Protein AF-A0A2Z4IRS0-F1 (afdb_monomer)

InterPro domains:
  IPR029032 AhpD-like [G3DSA:1.20.1290.10] (1-72)
  IPR029032 AhpD-like [SSF69118] (3-72)

Organism: NCBI:txid2184053

Nearest PDB structures (foldseek):
  5n9q-assembly1_A  TM=4.318E-01  e=6.545E+00  Arabidopsis thaliana

Foldseek 3Di:
DPPPDDDDDPDPLVVLLVQLLVCCVVPVDHPPVSVVVSCVRPNPVRSVVSSVVSVVVVVVVVVCVVVVPDDDPDDD

Secondary structure (DSSP, 8-state):
--TTPPP--SSHHHHHHHHHHHHHHHHSS--HHHHHHHHHHH-HHHHHHHHHHHHHHHHHHHHHHHTTPPPPP---

Radius of gyration: 14.99 Å; Cα contacts (8 Å, |Δi|>4): 36; chains: 1; bounding box: 45×30×33 Å

Mean predicted aligned error: 5.68 Å

pLDDT: mean 89.45, std 11.45, range [45.78, 98.0]

Structure (mmCIF, N/CA/C/O backbone):
data_AF-A0A2Z4IRS0-F1
#
_entry.id   AF-A0A2Z4IRS0-F1
#
loop_
_atom_site.group_PDB
_atom_site.id
_atom_site.type_symbol
_atom_site.label_atom_id
_atom_site.label_alt_id
_atom_site.label_comp_id
_atom_site.label_asym_id
_atom_site.label_entity_id
_atom_site.label_seq_id
_atom_site.pdbx_PDB_ins_code
_atom_site.Cartn_x
_atom_site.Cartn_y
_atom_site.Cartn_z
_atom_site.occupancy
_atom_site.B_iso_or_equiv
_atom_site.auth_seq_id
_atom_site.auth_comp_id
_atom_site.auth_asym_id
_atom_site.auth_atom_id
_atom_site.pdbx_PDB_model_num
ATOM 1 N N . MET A 1 1 ? 5.532 -21.842 0.251 1.00 51.03 1 MET A N 1
ATOM 2 C CA . MET A 1 1 ? 4.363 -20.943 0.234 1.00 51.03 1 MET A CA 1
ATOM 3 C C . MET A 1 1 ? 3.430 -21.469 -0.841 1.00 51.03 1 MET A C 1
ATOM 5 O O . MET A 1 1 ? 3.789 -21.406 -2.009 1.00 51.03 1 MET A O 1
ATOM 9 N N . GLU A 1 2 ? 2.327 -22.114 -0.469 1.00 45.78 2 GLU A N 1
ATOM 10 C CA . GLU A 1 2 ? 1.310 -22.537 -1.440 1.00 45.78 2 GLU A CA 1
ATOM 11 C C . GLU A 1 2 ? 0.663 -21.262 -2.001 1.00 45.78 2 GLU A C 1
ATOM 13 O O . GLU A 1 2 ? 0.202 -20.417 -1.232 1.00 45.78 2 GLU A O 1
ATOM 18 N N . ALA A 1 3 ? 0.728 -21.053 -3.316 1.00 56.94 3 ALA A N 1
ATOM 19 C CA . ALA A 1 3 ? 0.269 -19.810 -3.926 1.00 56.94 3 ALA A CA 1
ATOM 20 C C . ALA A 1 3 ? -1.239 -19.628 -3.682 1.00 56.94 3 ALA A C 1
ATOM 22 O O . ALA A 1 3 ? -2.043 -20.442 -4.128 1.00 56.94 3 ALA A O 1
ATOM 23 N N . GLY A 1 4 ? -1.609 -18.560 -2.971 1.00 58.78 4 GLY A N 1
ATOM 24 C CA . GLY A 1 4 ? -3.003 -18.14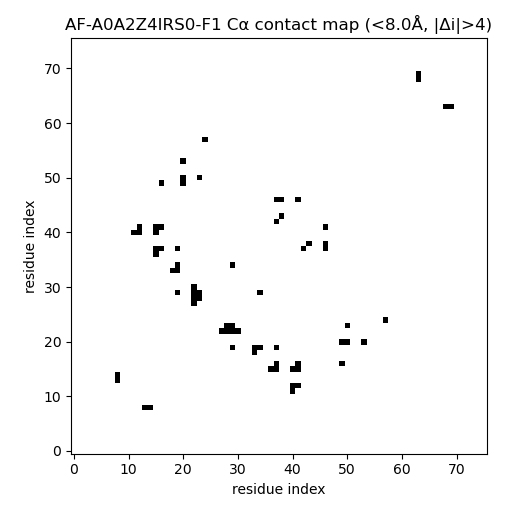0 -2.799 1.00 58.78 4 GLY A CA 1
ATOM 25 C C . GLY A 1 4 ? -3.654 -18.455 -1.450 1.00 58.78 4 GLY A C 1
ATOM 26 O O . GLY A 1 4 ? -4.813 -18.094 -1.267 1.00 58.78 4 GLY A O 1
ATOM 27 N N . ARG A 1 5 ? -2.955 -19.075 -0.487 1.00 63.78 5 ARG A N 1
ATOM 28 C CA . ARG A 1 5 ? -3.484 -19.198 0.882 1.00 63.78 5 ARG A CA 1
ATOM 29 C C . ARG A 1 5 ? -2.955 -18.060 1.750 1.00 63.78 5 ARG A C 1
ATOM 31 O O . ARG A 1 5 ? -1.741 -17.933 1.904 1.00 63.78 5 ARG A O 1
ATOM 38 N N . ALA A 1 6 ? -3.863 -17.250 2.299 1.00 66.31 6 ALA A N 1
ATOM 39 C CA . ALA A 1 6 ? -3.508 -16.250 3.299 1.00 66.31 6 ALA A CA 1
ATOM 40 C C . ALA A 1 6 ? -2.757 -16.942 4.457 1.00 66.31 6 ALA A C 1
ATOM 42 O O . ALA A 1 6 ? -3.207 -18.002 4.916 1.00 66.31 6 ALA A O 1
ATOM 43 N N . PRO A 1 7 ? -1.600 -16.409 4.889 1.00 77.75 7 PRO A N 1
ATOM 44 C CA . PRO A 1 7 ? -0.922 -16.866 6.094 1.00 77.75 7 PRO A CA 1
ATOM 45 C C . PRO A 1 7 ? -1.865 -16.858 7.303 1.00 77.75 7 PRO A C 1
ATOM 47 O O . PRO A 1 7 ? -2.828 -16.097 7.349 1.00 77.75 7 PRO A O 1
ATOM 50 N N . ALA A 1 8 ? -1.585 -17.699 8.299 1.00 82.69 8 ALA A N 1
ATOM 51 C CA . ALA A 1 8 ? -2.227 -17.537 9.596 1.00 82.69 8 ALA A CA 1
ATOM 52 C C . ALA A 1 8 ? -1.607 -16.309 10.277 1.00 82.69 8 ALA A C 1
ATOM 54 O O . ALA A 1 8 ? -0.428 -16.345 10.627 1.00 82.69 8 ALA A O 1
ATOM 55 N N . PHE A 1 9 ? -2.390 -15.243 10.418 1.00 85.81 9 PHE A N 1
ATOM 56 C CA . PHE A 1 9 ? -1.989 -14.034 11.134 1.00 85.81 9 PHE A CA 1
ATOM 57 C C . PHE A 1 9 ? -2.253 -14.197 12.625 1.00 85.81 9 PHE A C 1
ATOM 59 O O . PHE A 1 9 ? -3.207 -14.872 13.023 1.00 85.81 9 PHE A O 1
ATOM 66 N N . GLN A 1 10 ? -1.377 -13.625 13.446 1.00 80.25 10 GLN A N 1
ATOM 67 C CA . GLN A 1 10 ? -1.564 -13.619 14.897 1.00 80.25 10 GLN A CA 1
ATOM 68 C C . GLN A 1 10 ? -2.270 -12.345 15.364 1.00 80.25 10 GLN A C 1
ATOM 70 O O . GLN A 1 10 ? -2.885 -12.357 16.430 1.00 80.25 10 GLN A O 1
ATOM 75 N N . ASP A 1 11 ? -2.184 -11.291 14.554 1.00 87.06 11 ASP A N 1
ATOM 76 C CA . ASP A 1 11 ? -2.753 -9.973 14.793 1.00 87.06 11 ASP A CA 1
ATOM 77 C C . ASP A 1 11 ? -3.714 -9.595 13.654 1.00 87.06 11 ASP A C 1
ATOM 79 O O . ASP A 1 11 ? -3.449 -9.865 12.476 1.00 87.06 11 ASP A O 1
ATOM 83 N N . ASP A 1 12 ? -4.822 -8.950 14.008 1.00 86.69 12 ASP A N 1
ATOM 84 C CA . ASP A 1 12 ? -5.787 -8.419 13.047 1.00 86.69 12 ASP A CA 1
ATOM 85 C C . ASP A 1 12 ? -5.143 -7.322 12.176 1.00 86.69 12 ASP A C 1
ATOM 87 O O . ASP A 1 12 ? -5.481 -7.190 10.996 1.00 86.69 12 ASP A O 1
ATOM 91 N N . ASP A 1 13 ? -4.153 -6.598 12.710 1.00 89.81 13 ASP A N 1
ATOM 92 C CA . ASP A 1 13 ? -3.402 -5.583 11.968 1.00 89.81 13 ASP A CA 1
ATOM 93 C C . ASP A 1 13 ? -2.531 -6.209 10.864 1.00 89.81 13 ASP A C 1
ATOM 95 O O . ASP A 1 13 ? -2.455 -5.692 9.746 1.00 89.81 13 ASP A O 1
ATOM 99 N N . GLU A 1 14 ? -1.913 -7.366 11.125 1.00 91.19 14 GLU A N 1
ATOM 100 C CA . GLU A 1 14 ? -1.12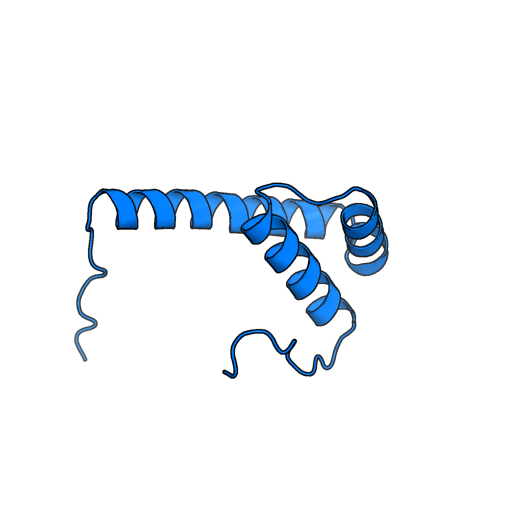9 -8.094 10.117 1.00 91.19 14 GLU A CA 1
ATOM 101 C C . GLU A 1 14 ? -2.016 -8.563 8.958 1.00 91.19 14 GLU A C 1
ATOM 103 O O . GLU A 1 14 ? -1.638 -8.439 7.786 1.00 91.19 14 GLU A O 1
ATOM 108 N N . ALA A 1 15 ? -3.212 -9.064 9.282 1.00 91.12 15 ALA A N 1
ATOM 109 C CA . ALA A 1 15 ? -4.197 -9.472 8.290 1.00 91.12 15 ALA A CA 1
ATOM 110 C C . ALA A 1 15 ? -4.664 -8.276 7.447 1.00 91.12 15 ALA A C 1
ATOM 112 O O . ALA A 1 15 ? -4.668 -8.354 6.215 1.00 91.12 15 ALA A O 1
ATOM 113 N N . ALA A 1 16 ? -4.979 -7.147 8.090 1.00 92.75 16 ALA A N 1
ATOM 114 C CA . ALA A 1 16 ? -5.422 -5.934 7.411 1.00 92.75 16 ALA A CA 1
ATOM 115 C C . ALA A 1 16 ? -4.347 -5.367 6.465 1.00 92.75 16 ALA A C 1
ATOM 117 O O . ALA A 1 16 ? -4.661 -4.982 5.335 1.00 92.75 16 ALA A O 1
ATOM 118 N N . VAL A 1 17 ? -3.071 -5.365 6.873 1.00 94.50 17 VAL A N 1
ATOM 119 C CA . VAL A 1 17 ? -1.957 -4.967 5.994 1.00 94.50 17 VAL A CA 1
ATOM 120 C C . VAL A 1 17 ? -1.841 -5.922 4.808 1.00 94.50 17 VAL A C 1
ATOM 122 O O . VAL A 1 17 ? -1.722 -5.470 3.667 1.00 94.50 17 VAL A O 1
ATOM 125 N N . PHE A 1 18 ? -1.894 -7.234 5.040 1.00 93.38 18 PHE A N 1
ATOM 126 C CA . PHE A 1 18 ? -1.779 -8.215 3.963 1.00 93.38 18 PHE A CA 1
ATOM 127 C C . PHE A 1 18 ? -2.889 -8.063 2.917 1.00 93.38 18 PHE A C 1
ATOM 129 O O . PHE A 1 18 ? -2.604 -8.066 1.715 1.00 93.38 18 PHE A O 1
ATOM 136 N N . GLU A 1 19 ? -4.139 -7.908 3.354 1.00 92.25 19 GLU A N 1
ATOM 137 C CA . GLU A 1 19 ? -5.290 -7.717 2.467 1.00 92.25 19 GLU A CA 1
ATOM 138 C C . GLU A 1 19 ? -5.171 -6.418 1.660 1.00 92.25 19 GLU A C 1
ATOM 140 O O . GLU A 1 19 ? -5.315 -6.441 0.433 1.00 92.25 19 GLU A O 1
ATOM 145 N N . LEU A 1 20 ? -4.815 -5.309 2.321 1.00 95.31 20 LEU A N 1
ATOM 146 C CA . LEU A 1 20 ? -4.598 -4.008 1.685 1.00 95.31 20 LEU A CA 1
ATOM 147 C C . LEU A 1 20 ? -3.539 -4.089 0.578 1.00 95.31 20 LEU A C 1
ATOM 149 O O . LEU A 1 20 ? -3.781 -3.665 -0.554 1.00 95.31 20 LEU A O 1
ATOM 153 N N . VAL A 1 21 ? -2.367 -4.650 0.892 1.00 95.88 21 VAL A N 1
ATOM 154 C CA . VAL A 1 21 ? -1.244 -4.758 -0.050 1.00 95.88 21 VAL A CA 1
ATOM 155 C C . VAL A 1 21 ? -1.572 -5.708 -1.198 1.00 95.88 21 VAL A C 1
ATOM 157 O O . VAL A 1 21 ? -1.268 -5.406 -2.352 1.00 95.88 21 VAL A O 1
ATOM 160 N N . THR A 1 22 ? -2.237 -6.829 -0.909 1.00 93.56 22 THR A N 1
ATOM 161 C CA . THR A 1 22 ? -2.653 -7.792 -1.936 1.00 93.56 22 THR A CA 1
ATOM 162 C C . THR A 1 22 ? -3.635 -7.159 -2.917 1.00 93.56 22 THR A C 1
ATOM 164 O O . THR A 1 22 ? -3.446 -7.279 -4.128 1.00 93.56 22 THR A O 1
ATOM 167 N N . SER A 1 23 ? -4.643 -6.436 -2.419 1.00 92.88 23 SER A N 1
ATOM 168 C CA . SER A 1 23 ? -5.586 -5.710 -3.273 1.00 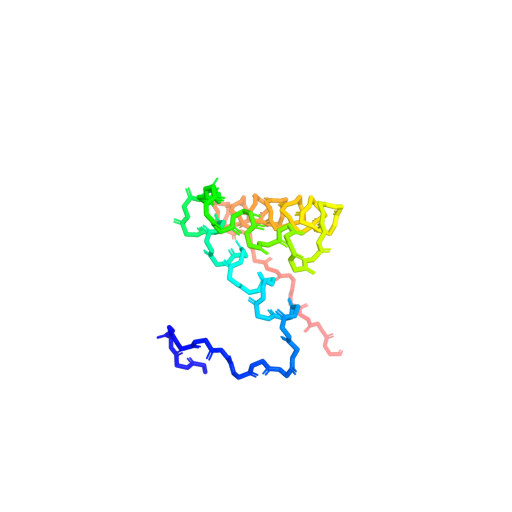92.88 23 SER A CA 1
ATOM 169 C C . SER A 1 23 ? -4.881 -4.641 -4.111 1.00 92.88 23 SER A C 1
ATOM 171 O O . SER A 1 23 ? -5.117 -4.551 -5.318 1.00 92.88 23 SER A O 1
ATOM 173 N N . LEU A 1 24 ? -4.002 -3.847 -3.487 1.00 95.38 24 LEU A N 1
ATOM 174 C CA . LEU A 1 24 ? -3.275 -2.770 -4.157 1.00 95.38 24 LEU A CA 1
ATOM 175 C C . LEU A 1 24 ? -2.428 -3.297 -5.320 1.00 95.38 24 LEU A C 1
ATOM 177 O O . LEU A 1 24 ? -2.505 -2.758 -6.421 1.00 95.38 24 LEU A O 1
ATOM 181 N N . LEU A 1 25 ? -1.661 -4.367 -5.104 1.00 93.88 25 LEU A N 1
ATOM 182 C CA . LEU A 1 25 ? -0.809 -4.961 -6.140 1.00 93.88 25 LEU A CA 1
ATOM 183 C C . LEU A 1 25 ? -1.616 -5.677 -7.234 1.00 93.88 25 LEU A C 1
ATOM 185 O O . LEU A 1 25 ? -1.190 -5.707 -8.387 1.00 93.88 25 LEU A O 1
ATOM 189 N N . ALA A 1 26 ? -2.781 -6.245 -6.905 1.00 91.69 26 ALA A N 1
ATOM 190 C CA . ALA A 1 26 ? -3.627 -6.933 -7.881 1.00 91.69 26 ALA A CA 1
ATOM 191 C C . ALA A 1 26 ? -4.342 -5.970 -8.841 1.00 91.69 26 ALA A C 1
ATOM 193 O O . ALA A 1 26 ? -4.540 -6.299 -10.013 1.00 91.69 26 ALA A O 1
ATOM 194 N N . HIS A 1 27 ? -4.755 -4.799 -8.352 1.00 87.19 27 HIS A N 1
ATOM 195 C CA . HIS A 1 27 ? -5.628 -3.888 -9.097 1.00 87.19 27 HIS A CA 1
ATOM 196 C C . HIS A 1 27 ? -4.992 -2.531 -9.423 1.00 87.19 27 HIS A C 1
ATOM 198 O O . HIS A 1 27 ? -5.572 -1.761 -10.187 1.00 87.19 27 HIS A O 1
ATOM 204 N N . GLY A 1 28 ? -3.833 -2.209 -8.841 1.00 89.81 28 GLY A N 1
ATOM 205 C CA . GLY A 1 28 ? -3.249 -0.863 -8.885 1.00 89.81 28 GLY A CA 1
ATOM 206 C C . GLY A 1 28 ? -4.069 0.179 -8.112 1.00 89.81 28 GLY A C 1
ATOM 207 O O . GLY A 1 28 ? -3.841 1.379 -8.239 1.00 89.81 28 GLY A O 1
ATOM 208 N N . THR A 1 29 ? -5.063 -0.268 -7.343 1.00 91.50 29 THR A N 1
ATOM 209 C CA . THR A 1 29 ? -5.964 0.549 -6.531 1.00 91.50 29 THR A CA 1
ATOM 210 C C . THR A 1 29 ? -6.546 -0.304 -5.405 1.00 91.50 29 THR A C 1
ATOM 212 O O . THR A 1 29 ? -6.420 -1.530 -5.414 1.00 91.50 29 THR A O 1
ATOM 215 N N . VAL A 1 30 ? -7.195 0.334 -4.437 1.00 91.38 30 VAL A N 1
ATOM 216 C CA . VAL A 1 30 ? -7.862 -0.343 -3.322 1.00 91.38 30 VAL A CA 1
ATOM 217 C C . VAL A 1 30 ? -9.357 -0.036 -3.415 1.00 91.38 30 VAL A C 1
ATOM 219 O O . VAL A 1 30 ? -9.720 1.139 -3.350 1.00 91.38 30 VAL A O 1
ATOM 222 N N . PRO A 1 31 ? -10.234 -1.044 -3.582 1.00 92.88 31 PRO A N 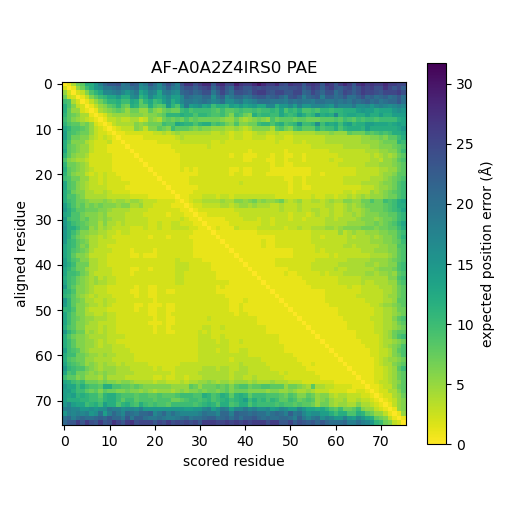1
ATOM 223 C CA . PRO A 1 31 ? -11.678 -0.836 -3.566 1.00 92.88 31 PRO A CA 1
ATOM 224 C C . PRO A 1 31 ? -12.141 -0.174 -2.262 1.00 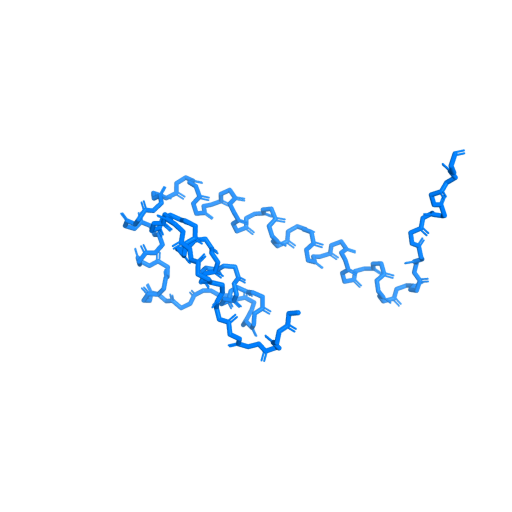92.88 31 PRO A C 1
ATOM 226 O O . PRO A 1 31 ? -11.653 -0.514 -1.186 1.00 92.88 31 PRO A O 1
ATOM 229 N N . ASP A 1 32 ? -13.141 0.710 -2.330 1.00 92.62 32 ASP A N 1
ATOM 230 C CA . ASP A 1 32 ? -13.628 1.497 -1.181 1.00 92.62 32 ASP A CA 1
ATOM 231 C C . ASP A 1 32 ? -13.963 0.655 0.063 1.00 92.62 32 ASP A C 1
ATOM 233 O O . ASP A 1 32 ? -13.776 1.096 1.199 1.00 92.62 32 ASP A O 1
ATOM 237 N N . GLY A 1 33 ? -14.480 -0.562 -0.142 1.00 91.69 33 GLY A N 1
ATOM 238 C CA . GLY A 1 33 ? -14.794 -1.496 0.939 1.00 91.69 33 GLY A CA 1
ATOM 239 C C . GLY A 1 33 ? -13.555 -1.951 1.708 1.00 91.69 33 GLY A C 1
ATOM 240 O O . GLY A 1 33 ? -13.580 -1.974 2.936 1.00 91.69 33 GLY A O 1
ATOM 241 N N . ASP A 1 34 ? -12.476 -2.259 0.995 1.00 90.44 34 ASP A N 1
ATOM 242 C CA . ASP A 1 34 ? -11.218 -2.724 1.580 1.00 90.44 34 ASP A CA 1
ATOM 243 C C . ASP A 1 34 ? -10.410 -1.551 2.136 1.00 90.44 34 ASP A C 1
ATOM 245 O O . ASP A 1 34 ? -9.828 -1.659 3.212 1.00 90.44 34 ASP A O 1
ATOM 249 N N . TYR A 1 35 ? -10.480 -0.384 1.486 1.00 93.56 35 TYR A N 1
ATOM 250 C CA . TYR A 1 35 ? -9.925 0.859 2.017 1.00 93.56 35 TYR A CA 1
ATOM 251 C C . TYR A 1 35 ? -10.539 1.215 3.374 1.00 93.56 35 TYR A C 1
ATOM 253 O O . TYR A 1 35 ? -9.812 1.493 4.325 1.00 93.56 35 TYR A O 1
ATOM 261 N N . ARG A 1 36 ? -11.873 1.169 3.496 1.00 95.50 36 ARG A N 1
ATOM 262 C CA . ARG A 1 36 ? -12.546 1.472 4.766 1.00 95.50 36 ARG A CA 1
ATOM 263 C C . ARG A 1 36 ? -12.162 0.488 5.866 1.00 95.50 36 ARG A C 1
ATOM 265 O O . ARG A 1 36 ? -11.799 0.937 6.943 1.00 95.50 36 ARG A O 1
ATOM 272 N N . LYS A 1 37 ? -12.163 -0.819 5.582 1.00 93.00 37 LYS A N 1
ATOM 273 C CA . LYS A 1 37 ? -11.702 -1.833 6.546 1.00 93.00 37 LYS A CA 1
ATOM 274 C C . LYS A 1 37 ? -10.268 -1.566 7.007 1.00 93.00 37 LYS A C 1
ATOM 276 O O . LYS A 1 37 ? -10.002 -1.583 8.200 1.00 93.00 37 LYS A O 1
ATOM 281 N N . ALA A 1 38 ? -9.365 -1.269 6.073 1.00 95.12 38 ALA A N 1
ATOM 282 C CA . ALA A 1 38 ? -7.972 -0.987 6.395 1.00 95.12 38 ALA A CA 1
ATOM 283 C C . ALA A 1 38 ? -7.825 0.271 7.266 1.00 95.12 38 ALA A C 1
ATOM 285 O O . ALA A 1 38 ? -7.040 0.268 8.208 1.00 95.12 38 ALA A O 1
ATOM 286 N N . VAL A 1 39 ? -8.588 1.334 6.991 1.00 97.19 39 VAL A N 1
ATOM 287 C CA . VAL A 1 39 ? -8.586 2.552 7.818 1.00 97.19 39 VAL A CA 1
ATOM 288 C C . VAL A 1 39 ? -9.180 2.296 9.204 1.00 97.19 39 VAL A C 1
ATOM 290 O O . VAL A 1 39 ? -8.654 2.832 10.176 1.00 97.19 39 VAL A O 1
ATOM 293 N N . ASP A 1 40 ? -10.234 1.485 9.304 1.00 96.31 40 ASP A N 1
ATOM 294 C CA . ASP A 1 40 ? -10.877 1.152 10.579 1.00 96.31 40 ASP A CA 1
ATOM 295 C C . ASP A 1 40 ? -9.958 0.308 11.484 1.00 96.31 40 ASP A C 1
ATOM 297 O O . ASP A 1 40 ? -9.947 0.523 12.695 1.00 96.31 40 ASP A O 1
ATOM 301 N N . SER A 1 41 ? -9.166 -0.606 10.910 1.00 95.44 41 SER A N 1
ATOM 302 C CA . SER A 1 41 ? -8.195 -1.428 11.651 1.00 95.44 41 SER A CA 1
ATOM 303 C C . SER A 1 41 ? -6.887 -0.684 11.946 1.00 95.44 41 SER A C 1
ATOM 305 O O . SER A 1 41 ? -6.470 -0.590 13.093 1.00 95.44 41 SER A O 1
ATOM 307 N N . LEU A 1 42 ? -6.251 -0.113 10.917 1.00 95.81 42 LEU A N 1
ATOM 308 C CA . LEU A 1 42 ? -4.870 0.389 10.984 1.00 95.81 42 LEU A CA 1
ATOM 309 C C . LEU A 1 42 ? -4.777 1.900 11.238 1.00 95.81 42 LEU A C 1
ATOM 311 O O . LEU A 1 42 ? -3.730 2.422 11.622 1.00 95.81 42 LEU A O 1
ATOM 315 N N . GLY A 1 43 ? -5.855 2.636 10.969 1.00 97.62 43 GLY A N 1
ATOM 316 C CA . GLY A 1 43 ? -5.856 4.093 10.930 1.00 97.62 43 GLY A CA 1
ATOM 317 C C . GLY A 1 43 ? -5.338 4.673 9.608 1.00 97.62 43 GLY A C 1
ATOM 318 O O . GLY A 1 43 ? -4.501 4.105 8.905 1.00 97.62 43 GLY A O 1
ATOM 319 N N . LEU A 1 44 ? -5.824 5.872 9.274 1.00 97.50 44 LEU A N 1
ATOM 320 C CA . LEU A 1 44 ? -5.542 6.530 7.993 1.00 97.50 44 LEU A CA 1
ATOM 321 C C . LEU A 1 44 ? -4.044 6.739 7.732 1.00 97.50 44 LEU A C 1
ATOM 323 O O . LEU A 1 44 ? -3.585 6.543 6.610 1.00 97.50 44 LEU A O 1
ATOM 327 N N . GLN A 1 45 ? -3.288 7.145 8.752 1.00 98.00 45 GLN A N 1
ATOM 328 C CA . GLN A 1 45 ? -1.868 7.449 8.589 1.00 98.00 45 GLN A CA 1
ATOM 329 C C . GLN A 1 45 ? -1.062 6.199 8.217 1.00 98.00 45 GLN A C 1
ATOM 331 O O . GLN A 1 45 ? -0.284 6.239 7.270 1.00 98.00 45 GLN A O 1
ATOM 336 N N . VAL A 1 46 ? -1.323 5.071 8.884 1.00 96.94 46 VAL A N 1
ATOM 337 C CA . VAL A 1 46 ? -0.672 3.791 8.572 1.00 96.94 46 VAL A CA 1
ATOM 338 C C . VAL A 1 46 ? -1.040 3.330 7.163 1.00 96.9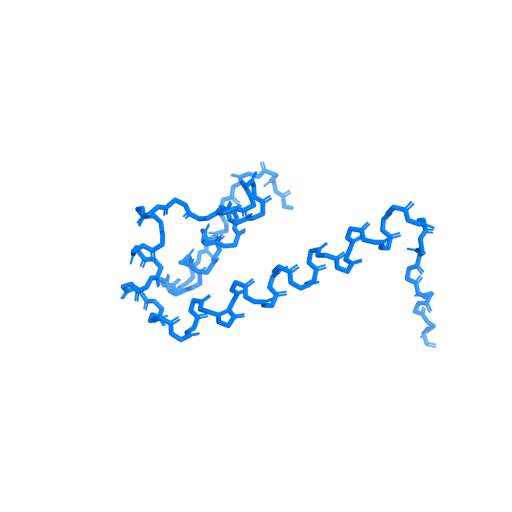4 46 VAL A C 1
ATOM 340 O O . VAL A 1 46 ? -0.163 2.938 6.399 1.00 96.94 46 VAL A O 1
ATOM 343 N N . VAL A 1 47 ? -2.315 3.443 6.775 1.00 97.12 47 VAL A N 1
ATOM 344 C CA . VAL A 1 47 ? -2.759 3.114 5.410 1.00 97.12 47 VAL A CA 1
ATOM 345 C C . VAL A 1 47 ? -2.013 3.950 4.368 1.00 97.12 47 VAL A C 1
ATOM 347 O O . VAL A 1 47 ? -1.548 3.408 3.366 1.00 97.12 47 VAL A O 1
ATOM 350 N N . MET A 1 48 ? -1.857 5.256 4.599 1.00 97.25 48 MET A N 1
ATOM 351 C CA . MET A 1 48 ? -1.109 6.131 3.693 1.00 97.25 48 MET A CA 1
ATOM 352 C C . MET A 1 48 ? 0.364 5.731 3.581 1.00 97.25 48 MET A C 1
ATOM 354 O O . MET A 1 48 ? 0.895 5.692 2.467 1.00 97.25 48 MET A O 1
ATOM 358 N N . ASP A 1 49 ? 1.009 5.408 4.701 1.00 97.81 49 ASP A N 1
ATOM 359 C CA . ASP A 1 49 ? 2.412 4.992 4.727 1.00 97.81 49 ASP A CA 1
ATOM 360 C C . ASP A 1 49 ? 2.607 3.673 3.963 1.00 97.81 49 ASP A C 1
ATOM 362 O O . ASP A 1 49 ? 3.476 3.578 3.092 1.00 97.81 49 ASP A O 1
ATOM 366 N N . VAL A 1 50 ? 1.743 2.681 4.208 1.00 96.88 50 VAL A N 1
ATOM 367 C CA . VAL A 1 50 ? 1.771 1.381 3.519 1.00 96.88 50 VAL A CA 1
ATOM 368 C C . VAL A 1 50 ? 1.559 1.546 2.014 1.00 96.88 50 VAL A C 1
ATOM 370 O O . VAL A 1 50 ? 2.363 1.045 1.227 1.00 96.88 50 VAL A O 1
ATOM 373 N N . VAL A 1 51 ? 0.524 2.280 1.589 1.00 96.44 51 VAL A N 1
ATOM 374 C CA . VAL A 1 51 ? 0.237 2.500 0.158 1.00 96.44 51 VAL A CA 1
ATOM 375 C C . VAL A 1 51 ? 1.408 3.199 -0.533 1.00 96.44 51 VAL A C 1
ATOM 377 O O . VAL A 1 51 ? 1.793 2.810 -1.639 1.00 96.44 51 VAL A O 1
ATOM 380 N N . SER A 1 52 ? 1.999 4.200 0.123 1.00 96.38 52 SER A N 1
ATOM 381 C CA . SER A 1 52 ? 3.117 4.969 -0.427 1.00 96.38 52 SER A CA 1
ATOM 382 C C . SER A 1 52 ? 4.363 4.103 -0.610 1.00 96.38 52 SER A C 1
ATOM 384 O O . SER A 1 52 ? 4.969 4.117 -1.682 1.00 96.38 52 SER A O 1
ATOM 386 N N . LEU A 1 53 ? 4.722 3.312 0.406 1.00 97.81 53 LEU A N 1
ATOM 387 C CA . LEU A 1 53 ? 5.878 2.415 0.357 1.00 97.81 53 LEU A CA 1
ATOM 388 C C . LEU A 1 53 ? 5.702 1.321 -0.695 1.00 97.81 53 LEU A C 1
ATOM 390 O O . LEU A 1 53 ? 6.598 1.106 -1.511 1.00 97.81 53 LEU A O 1
ATOM 394 N N . VAL A 1 54 ? 4.546 0.657 -0.710 1.00 97.25 54 VAL A N 1
ATOM 395 C CA . VAL A 1 54 ? 4.281 -0.438 -1.649 1.00 97.25 54 VAL A CA 1
ATOM 396 C C . VAL A 1 54 ? 4.301 0.064 -3.083 1.00 97.25 54 VAL A C 1
ATOM 398 O O . VAL A 1 54 ? 4.999 -0.511 -3.911 1.00 97.25 54 VAL A O 1
ATOM 401 N N . THR A 1 55 ? 3.613 1.169 -3.372 1.00 95.62 55 THR A N 1
ATOM 402 C CA . THR A 1 55 ? 3.582 1.737 -4.727 1.00 95.62 55 THR A CA 1
ATOM 403 C C . THR A 1 55 ? 4.974 2.182 -5.178 1.00 95.62 55 THR A C 1
ATOM 405 O O . THR A 1 55 ? 5.365 1.942 -6.319 1.00 95.62 55 THR A O 1
ATOM 408 N N . TYR A 1 56 ? 5.756 2.800 -4.287 1.00 97.06 56 TYR A N 1
ATOM 409 C CA . TYR A 1 56 ? 7.124 3.209 -4.600 1.00 97.06 56 TYR A CA 1
ATOM 410 C C . TYR A 1 56 ? 8.013 2.013 -4.959 1.00 97.06 56 TYR A C 1
ATOM 412 O O . TYR A 1 56 ? 8.702 2.037 -5.981 1.00 97.06 56 TYR A O 1
ATOM 420 N N . PHE A 1 57 ? 7.992 0.951 -4.152 1.00 96.56 57 PHE A N 1
ATOM 421 C CA . PHE A 1 57 ? 8.820 -0.221 -4.420 1.00 96.56 57 PHE A CA 1
ATOM 422 C C . PHE A 1 57 ? 8.308 -1.057 -5.590 1.00 96.56 57 PHE A C 1
ATOM 424 O O . PHE A 1 57 ? 9.134 -1.594 -6.323 1.00 96.56 57 PHE A O 1
ATOM 431 N N . ASP A 1 58 ? 6.998 -1.114 -5.828 1.00 95.69 58 ASP A N 1
ATOM 432 C CA . ASP A 1 58 ? 6.437 -1.734 -7.029 1.00 95.69 58 ASP A CA 1
ATOM 433 C C . ASP A 1 58 ? 6.888 -0.995 -8.298 1.00 95.69 58 ASP A C 1
ATOM 435 O O . ASP A 1 58 ? 7.333 -1.617 -9.266 1.00 95.69 58 ASP A O 1
ATOM 439 N N . LEU A 1 59 ? 6.909 0.343 -8.265 1.00 95.62 59 LEU A N 1
ATOM 440 C CA . LEU A 1 59 ? 7.445 1.161 -9.351 1.00 95.62 59 LEU A CA 1
ATOM 441 C C . LEU A 1 59 ? 8.933 0.875 -9.592 1.00 95.62 59 LEU A C 1
ATOM 443 O O . LEU A 1 59 ? 9.351 0.689 -10.738 1.00 95.62 59 LEU A O 1
ATOM 447 N N . VAL A 1 60 ? 9.751 0.841 -8.537 1.00 96.12 60 VAL A N 1
ATOM 448 C CA . VAL A 1 60 ? 11.186 0.530 -8.650 1.00 96.12 60 VAL A CA 1
ATOM 449 C C . VAL A 1 60 ? 11.389 -0.889 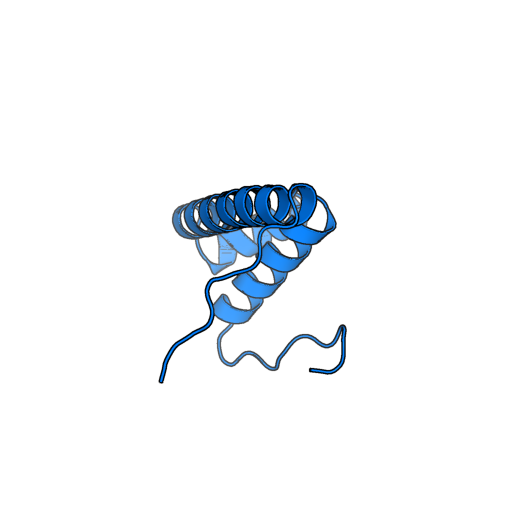-9.183 1.00 96.12 60 VAL A C 1
ATOM 451 O O . VAL A 1 60 ? 12.131 -1.078 -10.146 1.00 96.12 60 VAL A O 1
ATOM 454 N N . ALA A 1 61 ? 10.700 -1.881 -8.618 1.00 94.88 61 ALA A N 1
ATOM 455 C CA . ALA A 1 61 ? 10.778 -3.275 -9.046 1.00 94.88 61 ALA A CA 1
ATOM 456 C C . ALA A 1 61 ? 10.357 -3.442 -10.512 1.00 94.88 61 ALA A C 1
ATOM 458 O O . ALA A 1 61 ? 11.021 -4.151 -11.271 1.00 94.88 61 ALA A O 1
ATOM 459 N N . THR A 1 62 ? 9.309 -2.735 -10.935 1.00 94.44 62 THR A N 1
ATOM 460 C CA . THR A 1 62 ? 8.857 -2.706 -12.327 1.00 94.44 62 THR A CA 1
ATOM 461 C C . THR A 1 62 ? 9.939 -2.152 -13.250 1.00 94.44 62 THR A C 1
ATOM 463 O O . THR A 1 62 ? 10.231 -2.773 -14.272 1.00 94.44 62 THR A O 1
ATOM 466 N N . HIS A 1 63 ? 10.604 -1.052 -12.884 1.00 96.88 63 HIS A N 1
ATOM 467 C CA . HIS A 1 63 ? 11.728 -0.525 -13.665 1.00 96.88 63 HIS A CA 1
ATOM 468 C C . HIS A 1 63 ? 12.885 -1.526 -13.758 1.00 96.88 63 HIS A C 1
ATOM 470 O O . HIS A 1 63 ? 13.361 -1.804 -14.860 1.00 96.88 63 HIS A O 1
ATOM 476 N N . LEU A 1 64 ? 13.315 -2.104 -12.631 1.00 96.06 64 LEU A N 1
ATOM 477 C CA . LEU A 1 64 ? 14.391 -3.102 -12.612 1.00 96.06 64 LEU A CA 1
ATOM 478 C C . LEU A 1 64 ? 14.057 -4.291 -13.524 1.00 96.06 64 LEU A C 1
ATOM 480 O O . LEU A 1 64 ? 14.896 -4.716 -14.319 1.00 96.06 64 LEU A O 1
ATOM 484 N N . LYS A 1 65 ? 12.811 -4.776 -13.464 1.00 94.44 65 LYS A N 1
ATOM 485 C CA . LYS A 1 65 ? 12.309 -5.872 -14.297 1.00 94.44 65 LYS A CA 1
ATOM 486 C C . LYS A 1 65 ? 12.305 -5.516 -15.784 1.00 94.44 65 LYS A C 1
ATOM 488 O O . LYS A 1 65 ? 12.784 -6.312 -16.587 1.00 94.44 65 LYS A O 1
ATOM 493 N N . VAL A 1 66 ? 11.787 -4.343 -16.155 1.00 97.00 66 VAL A N 1
ATOM 494 C CA . VAL A 1 66 ? 11.714 -3.883 -17.555 1.00 97.00 66 VAL A CA 1
ATOM 495 C C . VAL A 1 66 ? 13.106 -3.736 -18.169 1.00 97.00 66 VAL A C 1
ATOM 497 O O . VAL A 1 66 ? 13.304 -4.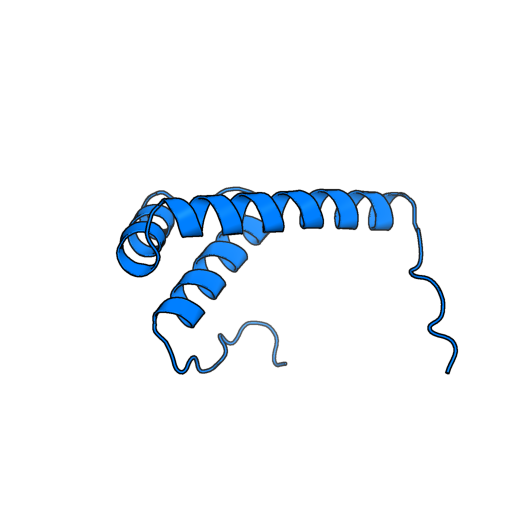101 -19.325 1.00 97.00 66 VAL A O 1
ATOM 500 N N . PHE A 1 67 ? 14.080 -3.255 -17.396 1.00 96.69 67 PHE A N 1
ATOM 501 C CA . PHE A 1 67 ? 15.454 -3.064 -17.866 1.00 96.69 67 PHE A CA 1
ATOM 502 C C . PHE A 1 67 ? 16.374 -4.273 -17.638 1.00 96.69 67 PHE A C 1
ATOM 504 O O . PHE A 1 67 ? 17.559 -4.200 -17.956 1.00 96.69 67 PHE A O 1
ATOM 511 N N . GLY A 1 68 ? 15.856 -5.388 -17.110 1.00 93.44 68 GLY A N 1
ATOM 512 C CA . GLY A 1 68 ? 16.634 -6.610 -16.888 1.00 93.44 68 GLY A CA 1
ATOM 513 C C . GLY A 1 68 ? 17.761 -6.463 -15.860 1.00 93.44 68 GLY A C 1
ATOM 514 O O . GLY A 1 68 ? 18.752 -7.191 -15.931 1.00 93.44 68 GLY A O 1
ATOM 515 N N . ILE A 1 69 ? 17.633 -5.530 -14.914 1.00 93.88 69 ILE A N 1
ATOM 516 C CA . ILE A 1 69 ? 18.648 -5.261 -13.890 1.00 93.88 69 ILE A CA 1
ATOM 517 C C . ILE A 1 69 ? 18.585 -6.359 -12.822 1.00 93.88 69 ILE A C 1
ATOM 519 O O . ILE A 1 69 ? 17.554 -6.554 -12.180 1.00 93.88 69 ILE A O 1
ATOM 523 N N . GLN A 1 70 ? 19.695 -7.072 -12.629 1.00 88.69 70 GLN A N 1
ATOM 524 C CA . GLN A 1 70 ? 19.837 -8.089 -11.585 1.00 88.69 70 GLN A CA 1
ATOM 525 C C . GLN A 1 70 ? 20.361 -7.455 -10.286 1.00 88.69 70 GLN A C 1
ATOM 527 O O . GLN A 1 70 ? 21.219 -6.569 -10.356 1.00 88.69 70 GLN A O 1
ATOM 532 N N . PRO A 1 71 ? 19.889 -7.896 -9.105 1.00 84.75 71 PRO A N 1
ATOM 533 C CA . PRO A 1 71 ? 20.489 -7.486 -7.842 1.00 84.75 71 PRO A CA 1
ATOM 534 C C . PRO A 1 71 ? 21.962 -7.929 -7.784 1.00 84.75 71 PRO A C 1
ATOM 536 O O . PRO A 1 71 ? 22.321 -8.948 -8.383 1.00 84.75 71 PRO A O 1
ATOM 539 N N . PRO A 1 72 ? 22.832 -7.178 -7.084 1.00 86.56 72 PRO A N 1
ATOM 540 C CA . PRO A 1 72 ? 24.226 -7.567 -6.923 1.00 86.56 72 PRO A CA 1
ATOM 541 C C . PRO A 1 72 ? 24.316 -8.937 -6.246 1.00 86.56 72 PRO A C 1
ATOM 543 O O . PRO A 1 72 ? 23.515 -9.257 -5.365 1.00 86.56 72 PRO A O 1
ATOM 546 N N . ALA A 1 73 ? 25.303 -9.740 -6.648 1.00 85.69 73 ALA A N 1
ATOM 547 C CA . ALA A 1 73 ? 25.616 -10.967 -5.930 1.00 85.69 73 ALA A CA 1
ATOM 548 C C . ALA A 1 73 ? 25.969 -10.603 -4.481 1.00 85.69 73 ALA A C 1
ATOM 550 O O . ALA A 1 73 ? 26.805 -9.729 -4.245 1.00 85.69 73 ALA A O 1
ATOM 551 N N . VAL A 1 74 ? 25.307 -11.247 -3.522 1.00 83.25 74 VAL A N 1
ATOM 552 C CA . VAL A 1 74 ? 25.696 -11.145 -2.116 1.00 83.25 74 VAL A CA 1
ATOM 553 C C . VAL A 1 74 ? 27.017 -11.899 -1.986 1.00 83.25 74 VAL A C 1
ATOM 555 O O . VAL A 1 74 ? 27.050 -13.108 -2.206 1.0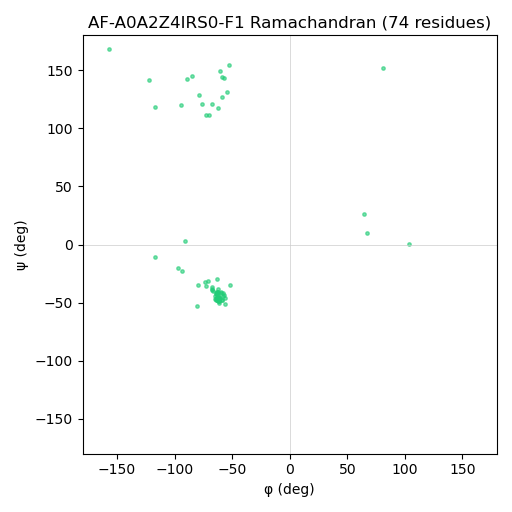0 83.25 74 VAL A O 1
ATOM 558 N N . SER A 1 75 ? 28.110 -11.185 -1.724 1.00 69.06 75 SER A N 1
ATOM 559 C CA . SER A 1 75 ? 29.383 -11.807 -1.350 1.00 69.06 75 SER A CA 1
ATOM 560 C C . SER A 1 75 ? 29.321 -12.199 0.129 1.00 69.06 75 SER A C 1
ATOM 562 O O . SER A 1 75 ? 28.963 -11.347 0.943 1.00 69.06 75 SER A O 1
ATOM 564 N N . ASP A 1 76 ? 29.643 -13.460 0.440 1.00 62.75 76 ASP A N 1
ATOM 565 C CA . ASP A 1 76 ? 29.833 -13.979 1.810 1.00 62.75 76 ASP A CA 1
ATOM 566 C C . ASP A 1 76 ? 30.989 -13.284 2.556 1.00 62.75 76 ASP A C 1
ATOM 568 O O . ASP A 1 76 ? 32.006 -12.937 1.902 1.00 62.75 76 ASP A O 1
#

Sequence (76 aa):
MEAGRAPAFQDDDEAAVFELVTSLLAHGTVPDGDYRKAVDSLGLQVVMDVVSLVTYFDLVATHLKVFGIQPPAVSD

Solvent-accessible surface area (backbone atoms only — not comparable to full-atom values): 4667 Å² total; per-residue (Å²): 130,70,90,87,64,81,75,90,65,94,44,72,59,59,44,39,52,50,52,50,51,51,42,28,73,75,66,79,45,66,57,70,72,56,45,49,51,31,33,74,70,58,31,62,66,50,47,51,51,51,53,52,52,51,53,52,50,51,53,51,50,50,51,34,59,75,70,68,60,75,81,79,82,83,79,131